Protein AF-A0A1F9Z2G9-F1 (afdb_monomer)

Solvent-accessible surface area (backbone atoms only — not comparable to full-atom values): 9067 Å² total; per-residue (Å²): 132,84,77,72,51,58,45,71,84,58,71,47,99,84,63,73,46,74,55,79,25,50,49,57,91,96,35,46,45,40,35,50,62,54,47,11,62,67,30,68,54,50,43,68,59,42,54,52,51,53,50,52,37,45,78,68,61,76,47,60,61,85,81,38,52,47,77,40,84,41,73,46,99,86,73,49,76,41,81,41,64,23,31,26,53,70,52,52,51,55,46,37,72,67,47,93,31,73,46,11,49,52,50,48,52,51,53,50,49,49,52,49,41,25,73,74,71,75,52,80,82,59,65,71,66,62,72,63,53,84,80,59,59,93,57,47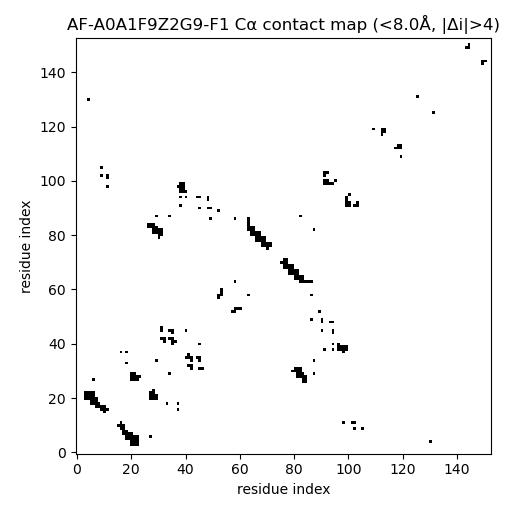,66,56,54,53,50,50,58,53,64,70,39,83,61,67,78,74,110

Foldseek 3Di:
DPDQPFDQPDQPPVRPDGGGFRDDPNWTKAFLVSLCVQQVHDSVLLVVQLVVCVVVVVDPCVVFWDWDFDQDPVRDTDTTIIGTPVSSLSSLCVDDGPSSVVSVVVVVVQVVCCVVVVDDDDVVVVVVPPPAPPCRVVVVVVVCVPPPCSPPD

pLDDT: mean 81.34, std 15.14, range [32.0, 97.75]

Structure (mmCIF, N/CA/C/O backbone):
data_AF-A0A1F9Z2G9-F1
#
_entry.id   AF-A0A1F9Z2G9-F1
#
loop_
_atom_site.group_PDB
_atom_site.id
_atom_site.type_symbol
_atom_site.label_atom_id
_atom_site.label_alt_id
_atom_site.label_comp_id
_atom_site.label_asym_id
_atom_site.label_entity_id
_atom_site.label_seq_id
_atom_site.pdbx_PDB_ins_code
_atom_site.Cartn_x
_atom_site.Cartn_y
_atom_site.Cartn_z
_atom_site.occupancy
_atom_site.B_iso_or_equiv
_atom_site.auth_seq_id
_atom_site.auth_comp_id
_atom_site.auth_asym_id
_atom_site.auth_atom_id
_atom_site.pdbx_PDB_model_num
ATOM 1 N N . MET A 1 1 ? 2.425 -23.780 12.752 1.00 32.00 1 MET A N 1
ATOM 2 C CA . MET A 1 1 ? 2.616 -22.320 12.901 1.00 32.00 1 MET A CA 1
ATOM 3 C C . MET A 1 1 ? 2.942 -21.772 11.517 1.00 32.00 1 MET A C 1
ATOM 5 O O . MET A 1 1 ? 3.953 -22.189 10.971 1.00 32.00 1 MET A O 1
ATOM 9 N N . LYS A 1 2 ? 2.075 -20.964 10.887 1.00 35.75 2 LYS A N 1
ATOM 10 C CA . LYS A 1 2 ? 2.436 -20.285 9.626 1.00 35.75 2 LYS A CA 1
ATOM 11 C C . LYS A 1 2 ? 3.504 -19.241 9.964 1.00 35.75 2 LYS A C 1
ATOM 13 O O . LYS A 1 2 ? 3.256 -18.403 10.826 1.00 35.75 2 LYS A O 1
ATOM 18 N N . GLU A 1 3 ? 4.678 -19.318 9.341 1.00 36.38 3 GLU A N 1
ATOM 19 C CA . GLU A 1 3 ? 5.701 -18.273 9.460 1.00 36.38 3 GLU A CA 1
ATOM 20 C C . GLU A 1 3 ? 5.117 -16.928 9.013 1.00 36.38 3 GLU A C 1
ATOM 22 O O . GLU A 1 3 ? 4.701 -16.766 7.864 1.00 36.38 3 GLU A O 1
ATOM 27 N N . LEU A 1 4 ? 5.096 -15.954 9.921 1.00 42.59 4 LEU A N 1
ATOM 28 C CA . LEU A 1 4 ? 4.749 -14.575 9.603 1.00 42.59 4 LEU A CA 1
ATOM 29 C C . LEU A 1 4 ? 5.916 -13.958 8.824 1.00 42.59 4 LEU A C 1
ATOM 31 O O . LEU A 1 4 ? 6.975 -13.659 9.372 1.00 42.59 4 LEU A O 1
ATOM 35 N N . LYS A 1 5 ? 5.745 -13.797 7.511 1.00 53.06 5 LYS A N 1
ATOM 36 C CA . LYS A 1 5 ? 6.727 -13.132 6.649 1.00 53.06 5 LYS A CA 1
ATOM 37 C C . LYS A 1 5 ? 6.442 -11.618 6.608 1.00 53.06 5 LYS A C 1
ATOM 39 O O . LYS A 1 5 ? 5.807 -11.145 5.680 1.00 53.06 5 LYS A O 1
ATOM 44 N N . ASN A 1 6 ? 6.961 -10.861 7.579 1.00 56.03 6 ASN A N 1
ATOM 45 C CA . ASN A 1 6 ? 6.872 -9.387 7.753 1.00 56.03 6 ASN A CA 1
ATOM 46 C C . ASN A 1 6 ? 7.282 -8.499 6.542 1.00 56.03 6 ASN A C 1
ATOM 48 O O . ASN A 1 6 ? 8.461 -8.160 6.397 1.00 56.03 6 ASN A O 1
ATOM 52 N N . ILE A 1 7 ? 6.402 -8.122 5.616 1.00 58.75 7 ILE A N 1
ATOM 53 C CA . ILE A 1 7 ? 6.792 -7.287 4.451 1.00 58.75 7 ILE A CA 1
ATOM 54 C C . ILE A 1 7 ? 6.783 -5.793 4.790 1.00 58.75 7 ILE A C 1
ATOM 56 O O . ILE A 1 7 ? 5.821 -5.307 5.363 1.00 58.75 7 ILE A O 1
ATOM 60 N N . ILE A 1 8 ? 7.810 -5.051 4.360 1.00 60.16 8 ILE A N 1
ATOM 61 C CA . ILE A 1 8 ? 7.776 -3.581 4.371 1.00 60.16 8 ILE A CA 1
ATOM 62 C C . ILE A 1 8 ? 6.911 -3.129 3.191 1.00 60.16 8 ILE A C 1
ATOM 64 O O . ILE A 1 8 ? 7.296 -3.336 2.044 1.00 60.16 8 ILE A O 1
ATOM 68 N N . ILE A 1 9 ? 5.740 -2.548 3.464 1.00 60.88 9 ILE A N 1
ATOM 69 C CA . ILE A 1 9 ? 4.825 -2.068 2.410 1.00 60.88 9 ILE A CA 1
ATOM 70 C C . ILE A 1 9 ? 5.375 -0.804 1.740 1.00 60.88 9 ILE A C 1
ATOM 72 O O . ILE A 1 9 ? 5.318 -0.664 0.524 1.00 60.88 9 ILE A O 1
ATOM 76 N N . TYR A 1 10 ? 5.914 0.116 2.537 1.00 63.84 10 TYR A N 1
ATOM 77 C CA . TYR A 1 10 ? 6.415 1.404 2.080 1.00 63.84 10 TYR A CA 1
ATOM 78 C C . TYR A 1 10 ? 7.396 1.947 3.120 1.00 63.84 10 TYR A C 1
ATOM 80 O O . TYR A 1 10 ? 7.124 1.859 4.315 1.00 63.84 10 TYR A O 1
ATOM 88 N N . LYS A 1 11 ? 8.527 2.494 2.666 1.00 62.47 11 LYS A N 1
ATOM 89 C CA . LYS A 1 11 ? 9.495 3.194 3.514 1.00 62.47 11 LYS A CA 1
ATOM 90 C C . LYS A 1 11 ? 9.387 4.682 3.211 1.00 62.47 11 LYS A C 1
ATOM 92 O O . LYS A 1 11 ? 9.646 5.096 2.082 1.00 62.47 11 LYS A O 1
ATOM 97 N N . SER A 1 12 ? 9.003 5.472 4.208 1.00 59.75 12 SER A N 1
ATOM 98 C CA . SER A 1 12 ? 9.020 6.927 4.095 1.00 59.75 12 SER A CA 1
ATOM 99 C C . SER A 1 12 ? 10.433 7.458 3.876 1.00 59.75 12 SER A C 1
ATOM 101 O O . SER A 1 12 ? 11.410 6.786 4.203 1.00 59.75 12 SER A O 1
ATOM 103 N N . ALA A 1 13 ? 10.555 8.646 3.276 1.00 54.75 13 ALA A N 1
ATOM 104 C CA . ALA A 1 13 ? 11.855 9.251 2.963 1.00 54.75 13 ALA A CA 1
ATOM 105 C C . ALA A 1 13 ? 12.741 9.456 4.212 1.00 54.75 13 ALA A C 1
ATOM 107 O O . ALA A 1 13 ? 13.962 9.472 4.109 1.00 54.75 13 ALA A O 1
ATOM 108 N N . ASP A 1 14 ? 12.126 9.549 5.392 1.00 56.25 14 ASP A N 1
ATOM 109 C CA . ASP A 1 14 ? 12.773 9.600 6.708 1.00 56.25 14 ASP A CA 1
ATOM 110 C C . ASP A 1 14 ? 13.123 8.211 7.292 1.00 56.25 14 ASP A C 1
ATOM 112 O O . ASP A 1 14 ? 13.694 8.111 8.374 1.00 56.25 14 ASP A O 1
ATOM 116 N N . GLY A 1 15 ? 12.773 7.124 6.601 1.00 55.59 15 GLY A N 1
ATOM 117 C CA . GLY A 1 15 ? 13.001 5.746 7.023 1.00 55.59 15 GLY A CA 1
ATOM 118 C C . GLY A 1 15 ? 12.121 5.247 8.172 1.00 55.59 15 GLY A C 1
ATOM 119 O O . GLY A 1 15 ? 12.343 4.124 8.622 1.00 55.59 15 GLY A O 1
ATOM 120 N N . GLN A 1 16 ? 11.145 6.034 8.640 1.00 50.12 16 GLN A N 1
ATOM 121 C CA . GLN A 1 16 ? 10.494 5.801 9.936 1.00 50.12 16 GLN A CA 1
ATOM 122 C C . GLN A 1 16 ? 9.352 4.783 9.920 1.00 50.12 16 GLN A C 1
ATOM 124 O O . GLN A 1 16 ? 9.053 4.192 10.955 1.00 50.12 16 GLN A O 1
ATOM 129 N N . THR A 1 17 ?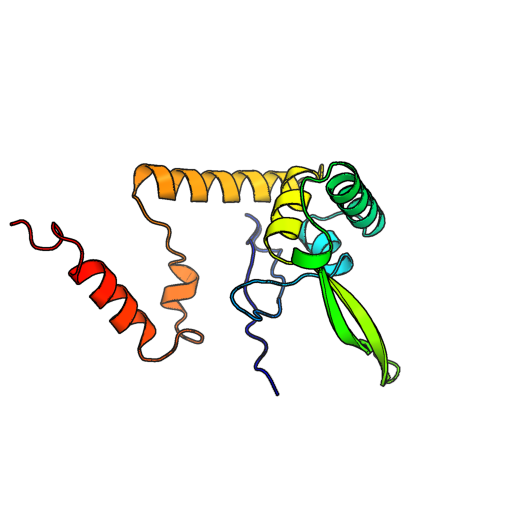 8.708 4.540 8.778 1.00 55.41 17 THR A N 1
ATOM 130 C CA . THR A 1 17 ? 7.552 3.632 8.755 1.00 55.41 17 THR A CA 1
ATOM 131 C C . THR A 1 17 ? 7.968 2.253 8.265 1.00 55.41 17 THR A C 1
ATOM 133 O O . THR A 1 17 ? 8.164 2.033 7.073 1.00 55.41 17 THR A O 1
ATOM 136 N N . LYS A 1 18 ? 8.107 1.310 9.200 1.00 56.62 18 LYS A N 1
ATOM 137 C CA . LYS A 1 18 ? 8.213 -0.122 8.919 1.00 56.62 18 LYS A CA 1
ATOM 138 C C . LYS A 1 18 ? 7.038 -0.808 9.600 1.00 56.62 18 LYS A C 1
ATOM 140 O O . LYS A 1 18 ? 7.012 -0.897 10.821 1.00 56.62 18 LYS A O 1
ATOM 145 N N . ILE A 1 19 ? 6.070 -1.270 8.815 1.00 60.84 19 ILE A N 1
ATOM 146 C CA . ILE A 1 19 ? 4.983 -2.094 9.345 1.00 60.84 19 ILE A CA 1
ATOM 147 C C . ILE A 1 19 ? 5.275 -3.534 8.990 1.00 60.84 19 ILE A C 1
ATOM 149 O O . ILE A 1 19 ? 5.409 -3.875 7.819 1.00 60.84 19 ILE A O 1
ATOM 153 N N . ASP A 1 20 ? 5.374 -4.361 10.020 1.00 59.59 20 ASP A N 1
ATOM 154 C CA . ASP A 1 20 ? 5.484 -5.797 9.868 1.00 59.59 20 ASP A CA 1
ATOM 155 C C . ASP A 1 20 ? 4.087 -6.369 9.631 1.00 59.59 20 ASP A C 1
ATOM 157 O O . ASP A 1 20 ? 3.210 -6.301 10.494 1.00 59.59 20 ASP A O 1
ATOM 161 N N . VAL A 1 21 ? 3.873 -6.906 8.430 1.00 63.09 21 VAL A N 1
ATOM 162 C CA . VAL A 1 21 ? 2.563 -7.426 8.025 1.00 63.09 21 VAL A CA 1
ATOM 163 C C . VAL A 1 21 ? 2.599 -8.928 7.791 1.00 63.09 21 VAL A C 1
ATOM 165 O O . VAL A 1 21 ? 3.566 -9.425 7.199 1.00 63.09 21 VAL A O 1
ATOM 168 N N . PRO A 1 22 ? 1.553 -9.664 8.205 1.00 61.91 22 PRO A N 1
ATOM 169 C CA . PRO A 1 22 ? 1.371 -11.035 7.770 1.00 61.91 22 PRO A CA 1
ATOM 170 C C . PRO A 1 22 ? 1.242 -11.055 6.245 1.00 61.91 22 PRO A C 1
ATOM 172 O O . PRO A 1 22 ? 0.315 -10.481 5.674 1.00 61.91 22 PRO A O 1
ATOM 175 N N . PHE A 1 23 ? 2.185 -11.722 5.584 1.00 64.56 23 PHE A N 1
ATOM 176 C CA . PHE A 1 23 ? 2.027 -12.117 4.193 1.00 64.56 23 PHE A CA 1
ATOM 177 C C . PHE A 1 23 ? 1.340 -13.480 4.164 1.00 64.56 23 PHE A C 1
ATOM 179 O O . PHE A 1 23 ? 1.937 -14.492 4.537 1.00 64.56 23 PHE A O 1
ATOM 186 N N . ASP A 1 24 ? 0.071 -13.496 3.773 1.00 65.81 24 ASP A N 1
ATOM 187 C CA . ASP A 1 24 ? -0.750 -14.702 3.700 1.00 65.81 24 ASP A CA 1
ATOM 188 C C . ASP A 1 24 ? -1.490 -14.714 2.367 1.00 65.81 24 ASP A C 1
ATOM 190 O O . ASP A 1 24 ? -2.143 -13.736 2.007 1.00 65.81 24 ASP A O 1
ATOM 194 N N . SER A 1 25 ? -1.416 -15.845 1.663 1.00 60.44 25 SER A N 1
ATOM 195 C CA . SER A 1 25 ? -2.117 -16.061 0.389 1.00 60.44 25 SER A CA 1
ATOM 196 C C . SER A 1 25 ? -1.787 -14.992 -0.666 1.00 60.44 25 SER A C 1
ATOM 198 O O . SER A 1 25 ? -2.680 -14.404 -1.259 1.00 60.44 25 SER A O 1
ATOM 200 N N . GLU A 1 26 ? -0.490 -14.721 -0.859 1.00 70.06 26 GLU A N 1
ATOM 201 C CA . GLU A 1 26 ? 0.051 -13.820 -1.898 1.00 70.06 26 GLU A CA 1
ATOM 202 C C . GLU A 1 26 ? -0.273 -12.325 -1.744 1.00 70.06 26 GLU A C 1
ATOM 204 O O . GLU A 1 26 ? 0.156 -11.514 -2.562 1.00 70.06 26 GLU A O 1
ATOM 209 N N . THR A 1 27 ? -0.930 -11.926 -0.655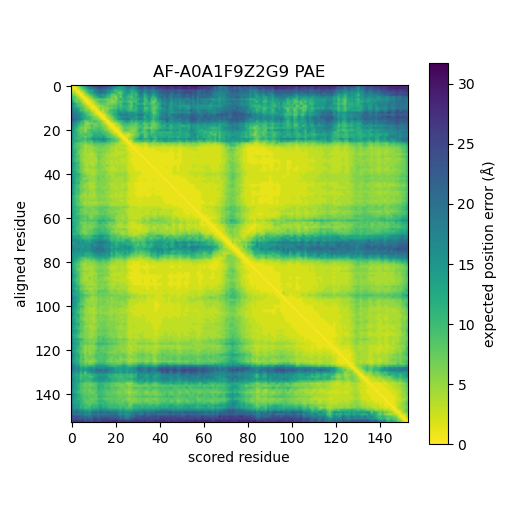 1.00 81.94 27 THR A N 1
ATOM 210 C CA . THR A 1 27 ? -1.196 -10.521 -0.336 1.00 81.94 27 THR A CA 1
ATOM 211 C C . THR A 1 27 ? -0.763 -10.175 1.087 1.00 81.94 27 THR A C 1
ATOM 213 O O . THR A 1 27 ? -0.505 -11.034 1.936 1.00 81.94 27 THR A O 1
ATOM 216 N N . VAL A 1 28 ? -0.651 -8.875 1.341 1.00 85.44 28 VAL A N 1
ATOM 217 C CA . VAL A 1 28 ? -0.519 -8.310 2.683 1.00 85.44 28 VAL A CA 1
ATOM 218 C C . VAL A 1 28 ? -1.900 -8.063 3.278 1.00 85.44 28 VAL A C 1
ATOM 220 O O . VAL A 1 28 ? -2.850 -7.790 2.540 1.00 85.44 28 VAL A O 1
ATOM 223 N N . TRP A 1 29 ? -1.988 -8.148 4.603 1.00 88.25 29 TRP A N 1
ATOM 224 C CA . TRP A 1 29 ? -3.212 -7.899 5.358 1.00 88.25 29 TRP A CA 1
ATOM 225 C C . TRP A 1 29 ? -2.938 -6.921 6.496 1.00 88.25 29 TRP A C 1
ATOM 227 O O . TRP A 1 29 ? -2.005 -7.132 7.273 1.00 88.25 29 TRP A O 1
ATOM 237 N N . LEU A 1 30 ? -3.758 -5.874 6.606 1.00 89.31 30 LEU A N 1
ATOM 238 C CA . LEU A 1 30 ? -3.670 -4.875 7.669 1.00 89.31 30 LEU A CA 1
ATOM 239 C C . LEU A 1 30 ? -4.995 -4.693 8.396 1.00 89.31 30 LEU A C 1
ATOM 241 O O . LEU A 1 30 ? -6.037 -4.523 7.773 1.00 89.31 30 LEU A O 1
ATOM 245 N N . SER A 1 31 ? -4.947 -4.634 9.721 1.00 91.81 31 SER A N 1
ATOM 246 C CA . SER A 1 31 ? -6.056 -4.094 10.513 1.00 91.81 31 SER A CA 1
ATOM 247 C C . SER A 1 31 ? -6.201 -2.582 10.303 1.00 91.81 31 SER A C 1
ATOM 249 O O . SER A 1 31 ? -5.249 -1.895 9.921 1.00 91.81 31 SER A O 1
ATOM 251 N N . GLU A 1 32 ? -7.366 -2.023 10.637 1.00 94.19 32 GLU A N 1
ATOM 252 C CA . GLU A 1 32 ? -7.579 -0.566 10.591 1.00 94.19 32 GLU A CA 1
ATOM 253 C C . GLU A 1 32 ? -6.571 0.205 11.445 1.00 94.19 32 GLU A C 1
ATOM 255 O O . GLU A 1 32 ? -6.150 1.296 11.072 1.00 94.19 32 GLU A O 1
ATOM 260 N N . LYS A 1 33 ? -6.151 -0.373 12.578 1.00 91.44 33 LYS A N 1
ATOM 261 C CA . LYS A 1 33 ? -5.135 0.223 13.450 1.00 91.44 33 LYS A CA 1
ATOM 262 C C . LYS A 1 33 ? -3.786 0.321 12.737 1.00 91.44 33 LYS A C 1
ATOM 264 O O . LYS A 1 33 ? -3.167 1.376 12.751 1.00 91.44 33 LYS A O 1
ATOM 269 N N . GLN A 1 34 ? -3.357 -0.750 12.075 1.00 89.25 34 GLN A N 1
ATOM 270 C CA . GLN A 1 34 ? -2.102 -0.732 11.323 1.00 89.25 34 GLN A CA 1
ATOM 271 C C . GLN A 1 34 ? -2.180 0.195 10.104 1.00 89.25 34 GLN A C 1
ATOM 273 O O . GLN A 1 34 ? -1.194 0.843 9.779 1.00 89.25 34 GLN A O 1
ATOM 278 N N . MET A 1 35 ? -3.337 0.310 9.440 1.00 91.88 35 MET A N 1
ATOM 279 C CA . MET A 1 35 ? -3.527 1.305 8.375 1.00 91.88 35 MET A CA 1
ATOM 280 C C . MET A 1 35 ? -3.479 2.741 8.911 1.00 91.88 35 MET A C 1
ATOM 282 O O . MET A 1 35 ? -2.904 3.616 8.267 1.00 91.88 35 MET A O 1
ATOM 286 N N . ALA A 1 36 ? -4.040 2.985 10.096 1.00 92.38 36 ALA A N 1
ATOM 287 C CA . ALA A 1 36 ? -3.964 4.277 10.769 1.00 92.38 36 ALA A CA 1
ATOM 288 C C . ALA A 1 36 ? -2.506 4.655 11.082 1.00 92.38 36 ALA A C 1
ATOM 290 O O . ALA A 1 36 ? -2.083 5.770 10.788 1.00 92.38 36 ALA A O 1
ATOM 291 N N . GLU A 1 37 ? -1.713 3.699 11.573 1.00 89.00 37 GLU A N 1
ATOM 292 C CA . GLU A 1 37 ? -0.267 3.861 11.756 1.00 89.00 37 GLU A CA 1
ATOM 293 C C . GLU A 1 37 ? 0.449 4.083 10.411 1.00 89.00 37 GLU A C 1
ATOM 295 O O . GLU A 1 37 ? 1.246 5.011 10.288 1.00 89.00 37 GLU A O 1
ATOM 300 N N . LEU A 1 38 ? 0.136 3.302 9.369 1.00 86.50 38 LEU A N 1
ATOM 301 C CA . LEU A 1 38 ? 0.764 3.406 8.041 1.00 86.50 38 LEU A CA 1
ATOM 302 C C . LEU A 1 38 ? 0.607 4.794 7.436 1.00 86.50 38 LEU A C 1
ATOM 304 O O . LEU A 1 38 ? 1.564 5.361 6.912 1.00 86.50 38 LEU A O 1
ATOM 308 N N . PHE A 1 39 ? -0.610 5.322 7.505 1.00 89.81 39 PHE A N 1
ATOM 309 C CA . PHE A 1 39 ? -0.975 6.576 6.869 1.00 89.81 39 PHE A CA 1
ATOM 310 C C . PHE A 1 39 ? -0.970 7.759 7.830 1.00 89.81 39 PHE A C 1
ATOM 312 O O . PHE A 1 39 ? -1.379 8.836 7.411 1.00 89.81 39 PHE A O 1
ATOM 319 N N . ASP A 1 40 ? -0.481 7.592 9.062 1.00 90.06 40 ASP A N 1
ATOM 320 C CA . ASP A 1 40 ? -0.422 8.648 10.081 1.00 90.06 40 ASP A CA 1
ATOM 321 C C . ASP A 1 40 ? -1.761 9.390 10.202 1.00 90.06 40 ASP A C 1
ATOM 323 O O . ASP A 1 40 ? -1.914 10.571 9.887 1.00 90.06 40 ASP A O 1
ATOM 327 N N . THR A 1 41 ? -2.792 8.619 10.537 1.00 93.69 41 THR A N 1
ATOM 328 C CA . THR A 1 41 ? -4.165 9.099 10.676 1.00 93.69 41 THR A CA 1
ATOM 329 C C . THR A 1 41 ? -4.876 8.356 11.804 1.00 93.69 41 THR A C 1
ATOM 331 O O . THR A 1 41 ? -4.289 7.521 12.488 1.00 93.69 41 THR A O 1
ATOM 334 N N . THR A 1 42 ? -6.148 8.664 12.045 1.00 95.88 42 THR A N 1
ATOM 335 C CA . THR A 1 42 ? -6.930 8.007 13.096 1.00 95.88 42 THR A CA 1
ATOM 336 C C . THR A 1 42 ? -7.599 6.742 12.573 1.00 95.88 42 THR A C 1
ATOM 338 O O . THR A 1 42 ? -8.007 6.673 11.412 1.00 95.88 42 THR A O 1
ATOM 341 N N . LYS A 1 43 ? -7.790 5.746 13.449 1.00 96.25 43 LYS A N 1
ATOM 342 C CA . LYS A 1 43 ? -8.567 4.541 13.119 1.00 96.25 43 LYS A CA 1
ATOM 343 C C . LYS A 1 43 ? -9.963 4.913 12.606 1.00 96.25 43 LYS A C 1
ATOM 345 O O . LYS A 1 43 ? -10.402 4.368 11.608 1.00 96.25 43 LYS A O 1
ATOM 350 N N . GLN A 1 44 ? -10.615 5.891 13.234 1.00 97.19 44 GLN A N 1
ATOM 351 C CA . GLN A 1 44 ? -11.939 6.381 12.849 1.00 97.19 44 GLN A CA 1
ATOM 352 C C . GLN A 1 44 ? -11.967 6.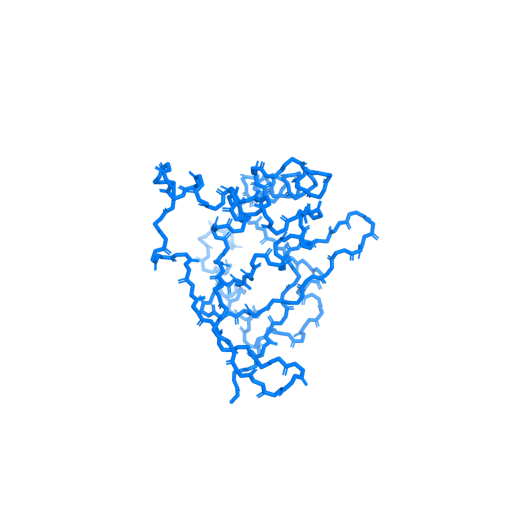906 11.408 1.00 97.19 44 GLN A C 1
ATOM 354 O O . GLN A 1 44 ? -12.922 6.644 10.680 1.00 97.19 44 GLN A O 1
ATOM 359 N N . ASN A 1 45 ? -10.917 7.613 10.975 1.00 96.88 45 ASN A N 1
ATOM 360 C CA . ASN A 1 45 ? -10.801 8.074 9.594 1.00 96.88 45 ASN A CA 1
ATOM 361 C C . ASN A 1 45 ? -10.622 6.899 8.616 1.00 96.88 45 ASN A C 1
ATOM 363 O O . ASN A 1 45 ? -11.189 6.914 7.524 1.00 96.88 45 ASN A O 1
ATOM 367 N N . ILE A 1 46 ? -9.883 5.857 9.009 1.00 97.75 46 ILE A N 1
ATOM 368 C CA . ILE A 1 46 ? -9.777 4.620 8.222 1.00 97.75 46 ILE A CA 1
ATOM 369 C C . ILE A 1 46 ? -11.146 3.943 8.092 1.00 97.75 46 ILE A C 1
ATOM 371 O O . ILE A 1 46 ? -11.571 3.678 6.969 1.00 97.75 46 ILE A O 1
ATOM 375 N N . SER A 1 47 ? -11.865 3.729 9.201 1.00 97.19 47 SER A N 1
ATOM 376 C CA . SER A 1 47 ? -13.193 3.097 9.190 1.00 97.19 47 SER A CA 1
ATOM 377 C C . SER A 1 47 ? -14.183 3.879 8.316 1.00 97.19 47 SER A C 1
ATOM 379 O O . SER A 1 47 ? -14.930 3.286 7.541 1.00 97.19 47 SER A O 1
ATOM 381 N N . LEU A 1 48 ? -14.157 5.218 8.386 1.00 97.56 48 LEU A N 1
ATOM 382 C CA . LEU A 1 48 ? -14.988 6.085 7.544 1.00 97.56 48 LEU A CA 1
ATOM 383 C C . LEU A 1 48 ? -14.694 5.881 6.052 1.00 97.56 48 LEU A C 1
ATOM 385 O O . LEU A 1 48 ? -15.616 5.727 5.255 1.00 97.56 48 LEU A O 1
ATOM 389 N N . ASN A 1 49 ? -13.418 5.868 5.664 1.00 97.50 49 ASN A N 1
ATOM 390 C CA . ASN A 1 49 ? -13.048 5.691 4.262 1.00 97.50 49 ASN A CA 1
ATOM 391 C C . ASN A 1 49 ? -13.359 4.280 3.748 1.00 97.50 49 ASN A C 1
ATOM 393 O O . ASN A 1 49 ? -13.818 4.159 2.617 1.00 97.50 49 ASN A O 1
ATOM 397 N N . LEU A 1 50 ? -13.165 3.238 4.564 1.00 97.12 50 LEU A N 1
ATOM 398 C CA . LEU A 1 50 ? -13.551 1.864 4.223 1.00 97.12 50 LEU A CA 1
ATOM 399 C C . LEU A 1 50 ? -15.053 1.751 3.976 1.00 97.12 50 LEU A C 1
ATOM 401 O O . LEU A 1 50 ? -15.465 1.224 2.946 1.00 97.12 50 LEU A O 1
ATOM 405 N N . LYS A 1 51 ? -15.865 2.325 4.871 1.00 96.69 51 LYS A N 1
ATOM 406 C CA . LYS A 1 51 ? -17.315 2.385 4.685 1.00 96.69 51 LYS A CA 1
ATOM 407 C C . LYS A 1 51 ? -17.673 3.058 3.359 1.00 96.69 51 LYS A C 1
ATOM 40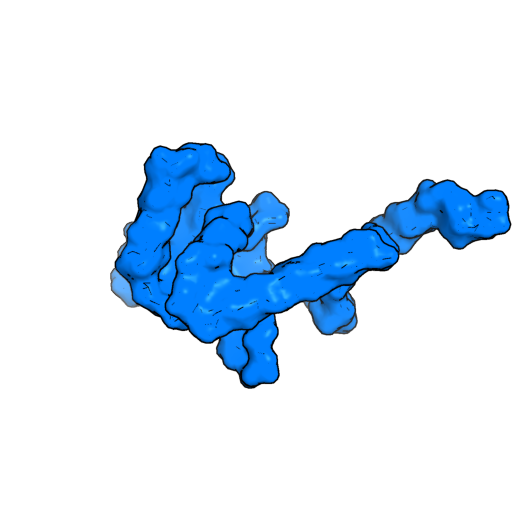9 O O . LYS A 1 51 ? -18.407 2.483 2.567 1.00 96.69 51 LYS A O 1
ATOM 414 N N . ASN A 1 52 ? -17.090 4.223 3.075 1.00 97.12 52 ASN A N 1
ATOM 415 C CA . ASN A 1 52 ? -17.349 4.943 1.826 1.00 97.12 52 ASN A CA 1
ATOM 416 C C . ASN A 1 52 ? -16.924 4.148 0.576 1.00 97.12 52 ASN A C 1
ATOM 418 O O . ASN A 1 52 ? -17.588 4.242 -0.450 1.00 97.12 52 ASN A O 1
ATOM 422 N N . ILE A 1 53 ? -15.830 3.378 0.640 1.00 96.81 53 ILE A N 1
ATOM 423 C CA . ILE A 1 53 ? -15.380 2.495 -0.453 1.00 96.81 53 ILE A CA 1
ATOM 424 C C . ILE A 1 53 ? -16.429 1.410 -0.739 1.00 96.81 53 ILE A C 1
ATOM 426 O O . ILE A 1 53 ? -16.733 1.137 -1.902 1.00 96.81 53 ILE A O 1
ATOM 430 N N . PHE A 1 54 ? -16.980 0.793 0.309 1.00 96.56 54 PHE A N 1
ATOM 431 C CA . PHE A 1 54 ? -17.986 -0.260 0.166 1.00 96.56 54 PHE A CA 1
ATOM 432 C C . PHE A 1 54 ? -19.344 0.297 -0.270 1.00 96.56 54 PHE A C 1
ATOM 434 O O . PHE A 1 54 ? -19.952 -0.255 -1.184 1.00 96.56 54 PHE A O 1
ATOM 441 N N . ASP A 1 55 ? -19.771 1.430 0.291 1.00 96.69 55 ASP A N 1
ATOM 442 C CA . ASP A 1 55 ? -21.010 2.116 -0.097 1.00 96.69 55 ASP A CA 1
ATOM 443 C C . ASP A 1 55 ? -20.973 2.551 -1.577 1.00 96.69 55 ASP A C 1
ATOM 445 O O . ASP A 1 55 ? -21.977 2.469 -2.286 1.00 96.69 55 ASP A O 1
ATOM 449 N N . ALA A 1 56 ? -19.798 2.951 -2.077 1.00 95.88 56 ALA A N 1
ATOM 450 C CA . ALA A 1 56 ? -19.577 3.291 -3.483 1.00 95.88 56 ALA A CA 1
ATOM 451 C C . ALA A 1 56 ? -19.411 2.067 -4.410 1.00 95.88 56 ALA A C 1
ATOM 453 O O . ALA A 1 56 ? -19.271 2.239 -5.620 1.00 95.88 56 ALA A O 1
ATOM 454 N N . ASN A 1 57 ? -19.433 0.839 -3.876 1.00 94.25 57 ASN A N 1
ATOM 455 C CA . ASN A 1 57 ? -19.157 -0.408 -4.602 1.00 94.25 57 ASN A CA 1
ATOM 456 C C . ASN A 1 57 ? -17.802 -0.432 -5.340 1.00 94.25 57 ASN A C 1
ATOM 458 O O . ASN A 1 57 ? -17.645 -1.148 -6.330 1.00 94.25 57 ASN A O 1
ATOM 462 N N . GLU A 1 58 ? -16.805 0.312 -4.859 1.00 94.12 58 GLU A N 1
ATOM 463 C CA . GLU A 1 58 ? -15.451 0.278 -5.430 1.00 94.12 58 GLU A CA 1
ATOM 464 C C . GLU A 1 58 ? -14.751 -1.047 -5.136 1.00 94.12 58 GLU A C 1
ATOM 466 O O . GLU A 1 58 ? -14.031 -1.577 -5.980 1.00 94.12 58 GLU A O 1
ATOM 471 N N . LEU A 1 59 ? -15.004 -1.601 -3.948 1.00 94.81 59 LEU A N 1
ATOM 472 C CA . LEU A 1 59 ? -14.554 -2.924 -3.540 1.00 94.81 59 LEU A CA 1
ATOM 473 C C . LEU A 1 59 ? -15.729 -3.719 -2.979 1.00 94.81 59 LEU A C 1
ATOM 475 O O . LEU A 1 59 ? -16.629 -3.176 -2.340 1.00 94.81 59 LEU A O 1
ATOM 479 N N . LYS A 1 60 ? -15.691 -5.038 -3.172 1.00 92.56 60 LYS A N 1
ATOM 480 C CA . LYS A 1 60 ? -16.621 -5.960 -2.517 1.00 92.56 60 LYS A CA 1
ATOM 481 C C . LYS A 1 60 ? -16.025 -6.371 -1.177 1.00 92.56 60 LYS A C 1
ATOM 483 O O . LYS A 1 60 ? -14.991 -7.027 -1.142 1.00 92.56 60 LYS A O 1
ATOM 488 N N . GLU A 1 61 ? -16.687 -6.036 -0.077 1.00 89.62 61 GLU A N 1
ATOM 489 C CA . GLU A 1 61 ? -16.186 -6.295 1.282 1.00 89.62 61 GLU A CA 1
ATOM 490 C C . GLU A 1 61 ? -15.726 -7.753 1.482 1.00 89.62 61 GLU A C 1
ATOM 492 O O . GLU A 1 61 ? -14.599 -8.012 1.899 1.00 89.62 61 GLU A O 1
ATOM 497 N N . LYS A 1 62 ? -16.540 -8.722 1.042 1.00 88.56 62 LYS A N 1
ATOM 498 C CA . LYS A 1 62 ? -16.235 -10.160 1.153 1.00 88.56 62 LYS A CA 1
ATOM 499 C C . LYS A 1 62 ? -14.960 -10.612 0.427 1.00 88.56 62 LYS A C 1
ATOM 501 O O . LYS A 1 62 ? -14.474 -11.697 0.724 1.00 88.56 62 LYS A O 1
ATOM 506 N N . SER A 1 63 ? -14.446 -9.848 -0.542 1.00 88.31 63 SER A N 1
ATOM 507 C CA . SER A 1 63 ? -13.210 -10.199 -1.257 1.00 88.31 63 SER A CA 1
ATOM 508 C C . SER A 1 63 ? -11.959 -9.562 -0.659 1.00 88.31 63 SER A C 1
ATOM 510 O O . SER A 1 63 ? -10.859 -10.006 -0.972 1.00 88.31 63 SER A O 1
ATOM 512 N N . VAL A 1 64 ? -12.112 -8.531 0.178 1.00 87.50 64 VAL A N 1
ATOM 513 C CA . VAL A 1 64 ? -10.983 -7.746 0.702 1.00 87.50 64 VAL A CA 1
ATOM 514 C C . VAL A 1 64 ? -10.854 -7.790 2.221 1.00 87.50 64 VAL A C 1
ATOM 516 O O . VAL A 1 64 ? -9.861 -7.287 2.739 1.00 87.50 64 VAL A O 1
ATOM 519 N N . VAL A 1 65 ? -11.806 -8.406 2.930 1.00 90.88 65 VAL A N 1
ATOM 520 C CA . VAL A 1 65 ? -11.818 -8.535 4.395 1.00 90.88 65 VAL A CA 1
ATOM 521 C C . VAL A 1 65 ? -11.606 -9.986 4.819 1.00 90.88 65 VAL A C 1
ATOM 523 O O . VAL A 1 65 ? -12.187 -10.910 4.251 1.00 90.88 65 VAL A O 1
ATOM 526 N N . LYS A 1 66 ? -10.786 -10.185 5.852 1.00 88.12 66 LYS A N 1
ATOM 527 C CA . LYS A 1 66 ? -10.581 -11.475 6.515 1.00 88.12 66 LYS A CA 1
ATOM 528 C C . LYS A 1 66 ? -10.430 -11.283 8.016 1.00 88.12 66 LYS A C 1
ATOM 530 O O . LYS A 1 66 ? -9.769 -10.349 8.464 1.00 88.12 66 LYS A O 1
ATOM 535 N N . GLU A 1 67 ? -11.001 -12.193 8.790 1.00 86.06 67 GLU A N 1
ATOM 536 C CA . GLU A 1 67 ? -10.863 -12.198 10.244 1.00 86.06 67 GLU A CA 1
ATOM 537 C C . GLU A 1 67 ? -9.634 -13.002 10.670 1.00 86.06 67 GLU A C 1
ATOM 539 O O . GLU A 1 67 ? -9.396 -14.126 10.217 1.00 86.06 67 GLU A O 1
ATOM 544 N N . TYR A 1 68 ? -8.837 -12.401 11.548 1.00 80.81 68 TYR A N 1
ATOM 545 C CA . TYR A 1 68 ? -7.695 -13.033 12.191 1.00 80.81 68 TYR A CA 1
ATOM 546 C C . TYR A 1 68 ? -7.933 -13.113 13.697 1.00 80.81 68 TYR A C 1
ATOM 548 O O . TYR A 1 68 ? -8.402 -12.159 14.316 1.00 80.81 68 TYR A O 1
ATOM 556 N N . LEU A 1 69 ? -7.572 -14.250 14.294 1.00 76.88 69 LEU A N 1
ATOM 557 C CA . LEU A 1 69 ? -7.555 -14.401 15.745 1.00 76.88 69 LEU A CA 1
ATOM 558 C C . LEU A 1 69 ? -6.323 -13.699 16.311 1.00 76.88 69 LEU A C 1
ATOM 560 O O . LEU A 1 69 ? -5.191 -14.122 16.067 1.00 76.88 69 LEU A O 1
ATOM 564 N N . THR A 1 70 ? -6.556 -12.664 17.108 1.00 67.94 70 THR A N 1
ATOM 565 C CA . THR A 1 70 ? -5.512 -11.895 17.781 1.00 67.94 70 THR A CA 1
ATOM 566 C C . THR A 1 70 ? -5.565 -12.183 19.275 1.00 67.94 70 THR A C 1
ATOM 568 O O . THR A 1 70 ? -6.610 -12.031 19.906 1.00 67.94 70 THR A O 1
ATOM 571 N N . THR A 1 71 ? -4.443 -12.600 19.861 1.00 67.19 71 THR A N 1
ATOM 572 C CA . THR A 1 71 ? -4.323 -12.750 21.316 1.00 67.19 71 THR A CA 1
ATOM 573 C C . THR A 1 71 ? -3.895 -11.415 21.908 1.00 67.19 71 THR A C 1
ATOM 575 O O . THR A 1 71 ? -2.839 -10.888 21.562 1.00 67.19 71 THR A O 1
ATOM 578 N N . SER A 1 72 ? -4.721 -10.860 22.783 1.00 68.00 72 SER A N 1
ATOM 579 C CA . SER A 1 72 ? -4.416 -9.642 23.528 1.00 68.00 72 SER A CA 1
ATOM 580 C C . SER A 1 72 ? -3.493 -9.941 24.719 1.00 68.00 72 SER A C 1
ATOM 582 O O . SER A 1 72 ? -3.302 -11.093 25.112 1.00 68.00 72 SER A O 1
ATOM 584 N N . SER A 1 73 ? -2.903 -8.897 25.305 1.00 67.94 73 SER A N 1
ATOM 585 C CA . SER A 1 73 ? -1.999 -8.984 26.462 1.00 67.94 73 SER A CA 1
ATOM 586 C C . SER A 1 73 ? -2.650 -9.578 27.718 1.00 67.94 73 SER A C 1
ATOM 588 O O . SER A 1 73 ? -1.948 -10.020 28.619 1.00 67.94 73 SER A O 1
ATOM 590 N N . ASP A 1 74 ? -3.982 -9.609 27.773 1.00 76.44 74 ASP A N 1
ATOM 591 C CA . ASP A 1 74 ? -4.798 -10.254 28.811 1.00 76.44 74 ASP A CA 1
ATOM 592 C C . ASP A 1 74 ? -5.059 -11.752 28.540 1.00 76.44 74 ASP A C 1
ATOM 594 O O . ASP A 1 74 ? -5.824 -12.392 29.260 1.00 76.44 74 ASP A O 1
ATOM 598 N N . GLY A 1 75 ? -4.454 -12.322 27.492 1.00 72.19 75 GLY A N 1
ATOM 599 C CA . GLY A 1 75 ? -4.605 -13.726 27.102 1.00 72.19 75 GLY A CA 1
ATOM 600 C C . GLY A 1 75 ? -5.916 -14.046 26.379 1.00 72.19 75 GLY A C 1
ATOM 601 O O . GLY A 1 75 ? -6.114 -15.186 25.952 1.00 72.19 75 GLY A O 1
ATOM 602 N N . LYS A 1 76 ? -6.807 -13.063 26.197 1.00 76.12 76 LYS A N 1
ATOM 603 C CA . LYS A 1 76 ? -8.068 -13.253 25.474 1.00 76.12 76 LYS A CA 1
ATOM 604 C C . LYS A 1 76 ? -7.840 -13.197 23.969 1.00 76.12 76 LYS A C 1
ATOM 606 O O . LYS A 1 76 ? -7.058 -12.389 23.466 1.00 76.12 76 LYS A O 1
ATOM 611 N N . LYS A 1 77 ? -8.540 -14.072 23.247 1.00 74.19 77 LYS A N 1
ATOM 612 C CA . LYS A 1 77 ? -8.562 -14.079 21.784 1.00 74.19 77 LYS A CA 1
ATOM 613 C C . LYS A 1 77 ? -9.720 -13.222 21.301 1.00 74.19 77 LYS A C 1
ATOM 615 O O . LYS A 1 77 ? -10.853 -13.442 21.719 1.00 74.19 77 LYS A O 1
ATOM 620 N N . TYR A 1 78 ? -9.422 -12.287 20.413 1.00 77.81 78 TYR A N 1
ATOM 621 C CA . TYR A 1 78 ? -10.406 -11.454 19.739 1.00 77.81 78 TYR A CA 1
ATOM 622 C C . TYR A 1 78 ? -10.283 -11.658 18.235 1.00 77.81 78 TYR A C 1
ATOM 624 O O . TYR A 1 78 ? -9.175 -11.767 17.705 1.00 77.81 78 TYR A O 1
ATOM 632 N N . GLU A 1 79 ? -11.413 -11.681 17.542 1.00 82.56 79 GLU A N 1
ATOM 633 C CA . GLU A 1 79 ? -11.432 -11.619 16.086 1.00 82.56 79 GLU A CA 1
ATOM 634 C C . GLU A 1 79 ? -11.183 -10.173 15.655 1.00 82.56 79 GLU A C 1
ATOM 636 O O . GLU A 1 79 ? -11.814 -9.230 16.130 1.00 82.56 79 GLU A O 1
ATOM 641 N N . THR A 1 80 ? -10.177 -9.980 14.808 1.00 87.25 80 THR A N 1
ATOM 642 C CA . THR A 1 80 ? -9.822 -8.683 14.237 1.00 87.25 80 THR A CA 1
ATOM 643 C C . THR A 1 80 ? -9.984 -8.759 12.733 1.00 87.25 80 THR A C 1
ATOM 645 O O . THR A 1 80 ? -9.381 -9.610 12.080 1.00 87.25 80 THR A O 1
ATOM 648 N N . GLN A 1 81 ? -10.774 -7.844 12.182 1.00 91.31 81 GLN A N 1
ATOM 649 C CA . GLN A 1 81 ? -10.883 -7.677 10.742 1.00 91.31 81 GLN A CA 1
ATOM 650 C C . GLN A 1 81 ? -9.595 -7.064 10.187 1.00 91.31 81 GLN A C 1
ATOM 652 O O . GLN A 1 81 ? -9.111 -6.029 10.661 1.00 91.31 81 GLN A O 1
ATOM 657 N N . CYS A 1 82 ? -9.056 -7.716 9.165 1.00 91.44 82 CYS A N 1
ATOM 658 C CA . CYS A 1 82 ? -7.922 -7.257 8.387 1.00 91.44 82 CYS A CA 1
ATOM 659 C C . CYS A 1 82 ? -8.322 -7.119 6.922 1.00 91.44 82 CYS A C 1
ATOM 661 O O . CYS A 1 82 ? -9.158 -7.861 6.408 1.00 91.44 82 CYS A O 1
ATOM 663 N N . TYR A 1 83 ? -7.660 -6.188 6.254 1.00 93.19 83 TYR A N 1
ATOM 664 C CA . TYR A 1 83 ? -7.959 -5.741 4.908 1.00 93.19 83 TYR A CA 1
ATOM 665 C C . TYR A 1 83 ? -6.769 -6.023 3.993 1.00 93.19 83 TYR A C 1
ATOM 667 O O . TYR A 1 83 ? -5.620 -5.822 4.399 1.00 93.19 83 TYR A O 1
ATOM 675 N N . ASN A 1 84 ? -7.036 -6.525 2.789 1.00 92.38 84 ASN A N 1
ATOM 676 C CA . ASN A 1 84 ? -6.003 -6.915 1.830 1.00 92.38 84 ASN A CA 1
ATOM 677 C C . ASN A 1 84 ? -5.321 -5.699 1.160 1.00 92.38 84 ASN A C 1
ATOM 679 O O . ASN A 1 84 ? -5.641 -4.541 1.440 1.00 92.38 84 ASN A O 1
ATOM 683 N N . LEU A 1 85 ? -4.394 -5.959 0.231 1.00 90.62 85 LEU A N 1
ATOM 684 C CA . LEU A 1 85 ? -3.658 -4.915 -0.484 1.00 90.62 85 LEU A CA 1
ATOM 685 C C . LEU A 1 85 ? -4.564 -3.945 -1.264 1.00 90.62 85 LEU A C 1
ATOM 687 O O . LEU A 1 85 ? -4.278 -2.751 -1.272 1.00 90.62 85 LEU A O 1
ATOM 691 N N . ASP A 1 86 ? -5.659 -4.412 -1.864 1.00 93.25 86 ASP A N 1
ATOM 692 C CA . ASP A 1 86 ? -6.558 -3.561 -2.659 1.00 93.25 86 ASP A CA 1
ATOM 693 C C . ASP A 1 86 ? -7.240 -2.499 -1.790 1.00 93.25 86 ASP A C 1
ATOM 695 O O . ASP A 1 86 ? -7.305 -1.316 -2.147 1.00 93.25 86 ASP A O 1
ATOM 699 N N . ALA A 1 87 ? -7.695 -2.905 -0.603 1.00 95.31 87 ALA A N 1
ATOM 700 C CA . ALA A 1 87 ? -8.256 -1.992 0.384 1.00 95.31 87 ALA A CA 1
ATOM 701 C C . ALA A 1 87 ? -7.194 -1.017 0.916 1.00 95.31 87 ALA A C 1
ATOM 703 O O . ALA A 1 87 ? -7.451 0.183 1.001 1.00 95.31 87 ALA A O 1
ATOM 704 N N . ILE A 1 88 ? -5.977 -1.497 1.199 1.00 92.94 88 ILE A N 1
ATOM 705 C CA . ILE A 1 88 ? -4.861 -0.654 1.662 1.00 92.94 88 ILE A CA 1
ATOM 706 C C . ILE A 1 88 ? -4.504 0.412 0.616 1.00 92.94 88 ILE A C 1
ATOM 708 O O . ILE A 1 88 ? -4.328 1.580 0.968 1.00 92.94 88 ILE A O 1
ATOM 712 N N . ILE A 1 89 ? -4.430 0.037 -0.666 1.00 92.69 89 ILE A N 1
ATOM 713 C CA . ILE A 1 89 ? -4.186 0.972 -1.771 1.00 92.69 89 ILE A CA 1
ATOM 714 C C . ILE A 1 89 ? -5.315 2.002 -1.832 1.00 92.69 89 ILE A C 1
ATOM 716 O O . ILE A 1 89 ? -5.042 3.201 -1.818 1.00 92.69 89 ILE A O 1
ATOM 720 N N . SER A 1 90 ? -6.572 1.555 -1.829 1.00 95.56 90 SER A N 1
ATOM 721 C CA . SER A 1 90 ? -7.744 2.441 -1.902 1.00 95.56 90 SER A CA 1
ATOM 722 C C . SER A 1 90 ? -7.753 3.476 -0.773 1.00 95.56 90 SER A C 1
ATOM 724 O O . SER A 1 90 ? -7.974 4.666 -1.005 1.00 95.56 90 SER A O 1
ATOM 726 N N . ILE A 1 91 ? -7.420 3.049 0.446 1.00 95.75 91 ILE A N 1
ATOM 727 C CA . ILE A 1 91 ? -7.261 3.934 1.603 1.00 95.75 91 ILE A CA 1
ATOM 728 C C . ILE A 1 91 ? -6.097 4.907 1.412 1.00 95.75 91 ILE A C 1
ATOM 730 O O . ILE A 1 91 ? -6.273 6.107 1.626 1.00 95.75 91 ILE A O 1
ATOM 734 N N . GLY A 1 92 ? -4.932 4.441 0.959 1.00 93.06 92 GLY A N 1
ATOM 735 C CA . GLY A 1 92 ? -3.768 5.299 0.719 1.00 93.06 92 GLY A CA 1
ATOM 736 C C . GLY A 1 92 ? -4.032 6.430 -0.285 1.00 93.06 92 GLY A C 1
ATOM 737 O O . GLY A 1 92 ? -3.445 7.512 -0.181 1.00 93.06 92 GLY A O 1
ATOM 738 N N . TYR A 1 93 ? -4.960 6.226 -1.223 1.00 93.88 93 TYR A N 1
ATOM 739 C CA . TYR A 1 93 ? -5.396 7.269 -2.153 1.00 93.88 93 TYR A CA 1
ATOM 740 C C . TYR A 1 93 ? -6.438 8.237 -1.575 1.00 93.88 93 TYR A C 1
ATOM 742 O O . TYR A 1 93 ? -6.487 9.384 -2.014 1.00 93.88 93 TYR A O 1
ATOM 750 N N . ARG A 1 94 ? -7.224 7.820 -0.578 1.00 94.31 94 ARG A N 1
ATOM 751 C CA . ARG A 1 94 ? -8.289 8.635 0.036 1.00 94.31 94 ARG A CA 1
ATOM 752 C C . ARG A 1 94 ? -7.846 9.416 1.264 1.00 94.31 94 ARG A C 1
ATOM 754 O O . ARG A 1 94 ? -8.376 10.490 1.535 1.00 94.31 94 ARG A O 1
ATOM 761 N N . VAL A 1 95 ? -6.882 8.896 2.020 1.00 93.56 95 VAL A N 1
ATOM 762 C CA . VAL A 1 95 ? -6.412 9.560 3.236 1.00 93.56 95 VAL A CA 1
ATOM 763 C C . VAL A 1 95 ? -5.649 10.834 2.874 1.00 93.56 95 VAL A C 1
ATOM 765 O O . VAL A 1 95 ? -4.655 10.827 2.132 1.00 93.56 95 VAL A O 1
ATOM 768 N N . ASN A 1 96 ? -6.109 11.943 3.449 1.00 93.25 96 ASN A N 1
ATOM 769 C CA . ASN A 1 96 ? -5.443 13.230 3.367 1.00 93.25 96 ASN A CA 1
ATOM 770 C C . ASN A 1 96 ? -4.423 13.378 4.505 1.00 93.25 96 ASN A C 1
ATOM 772 O O . ASN A 1 96 ? -4.700 13.990 5.534 1.00 93.25 96 ASN A O 1
ATOM 776 N N . SER A 1 97 ? -3.253 12.773 4.331 1.00 90.19 97 SER A N 1
ATOM 777 C CA . SER A 1 97 ? -2.121 12.917 5.246 1.00 90.19 97 SER A CA 1
ATOM 778 C C . SER A 1 97 ? -0.812 13.065 4.478 1.00 90.19 97 SER A C 1
ATOM 780 O O . SER A 1 97 ? -0.723 12.765 3.279 1.00 90.19 97 SER A O 1
ATOM 782 N N . VAL A 1 98 ? 0.238 13.504 5.178 1.00 89.25 98 VAL A N 1
ATOM 783 C CA . VAL A 1 98 ? 1.594 13.550 4.617 1.00 89.25 98 VAL A CA 1
ATOM 784 C C . VAL A 1 98 ? 2.024 12.144 4.192 1.00 89.25 98 VAL A C 1
ATOM 786 O O . VAL A 1 98 ? 2.463 11.967 3.057 1.00 89.25 98 VAL A O 1
ATOM 789 N N . ARG A 1 99 ? 1.808 11.120 5.033 1.00 86.31 99 ARG A N 1
ATOM 790 C CA . ARG A 1 99 ? 2.130 9.725 4.682 1.00 86.31 99 ARG A CA 1
ATOM 791 C C . ARG A 1 99 ? 1.309 9.204 3.504 1.00 86.31 99 ARG A C 1
ATOM 793 O O . ARG A 1 99 ? 1.879 8.569 2.623 1.00 86.31 99 ARG A O 1
ATOM 800 N N . GLY A 1 100 ? 0.017 9.525 3.424 1.00 89.31 100 GLY A N 1
ATOM 801 C CA . GLY A 1 100 ? -0.815 9.201 2.260 1.00 89.31 100 GLY A CA 1
ATOM 802 C C . GLY A 1 100 ? -0.278 9.845 0.978 1.00 89.31 100 GLY A C 1
ATOM 803 O O . GLY A 1 100 ? -0.191 9.201 -0.065 1.00 89.31 100 GLY A O 1
ATOM 804 N N . THR A 1 101 ? 0.178 11.097 1.061 1.00 90.12 101 THR A N 1
ATOM 805 C CA . THR A 1 101 ? 0.797 11.804 -0.072 1.00 90.12 101 THR A CA 1
ATOM 806 C C . THR A 1 101 ? 2.075 11.119 -0.532 1.00 90.12 101 THR A C 1
ATOM 808 O O . THR A 1 101 ? 2.241 10.858 -1.724 1.00 90.12 101 THR A O 1
ATOM 811 N N . GLN A 1 102 ? 2.966 10.777 0.396 1.00 87.12 102 GLN A N 1
ATOM 812 C CA . GLN A 1 102 ? 4.204 10.104 0.032 1.00 87.12 102 GLN A CA 1
ATOM 813 C C . GLN A 1 102 ? 3.962 8.679 -0.499 1.00 87.12 102 GLN A C 1
ATOM 815 O O . GLN A 1 102 ? 4.612 8.274 -1.462 1.00 87.12 102 GLN A O 1
ATOM 820 N N . PHE A 1 103 ? 2.986 7.951 0.056 1.00 88.31 103 PHE A N 1
ATOM 821 C CA . PHE A 1 103 ? 2.551 6.656 -0.471 1.00 88.31 103 PHE A CA 1
ATOM 822 C C . PHE A 1 103 ? 2.104 6.773 -1.934 1.00 88.31 103 PHE A C 1
ATOM 824 O O . PHE A 1 103 ? 2.555 5.998 -2.775 1.00 88.31 103 PHE A O 1
ATOM 831 N N . ARG A 1 104 ? 1.287 7.781 -2.272 1.00 90.56 104 ARG A N 1
ATOM 832 C CA . ARG A 1 104 ? 0.857 8.029 -3.659 1.00 90.56 104 ARG A CA 1
ATOM 833 C C . ARG A 1 104 ? 2.026 8.367 -4.583 1.00 90.56 104 ARG A C 1
ATOM 835 O O . ARG A 1 104 ? 2.058 7.880 -5.713 1.00 90.56 104 ARG A O 1
ATOM 842 N N . ILE A 1 105 ? 2.991 9.169 -4.121 1.00 89.44 105 ILE A N 1
ATOM 843 C CA . ILE A 1 105 ? 4.215 9.477 -4.882 1.00 89.44 105 ILE A CA 1
ATOM 844 C C . ILE A 1 105 ? 4.988 8.186 -5.173 1.00 89.44 105 ILE A C 1
ATOM 846 O O . ILE A 1 105 ? 5.324 7.925 -6.327 1.00 89.44 105 ILE A O 1
ATOM 850 N N . TRP A 1 106 ? 5.214 7.358 -4.153 1.00 87.81 106 TRP A N 1
ATOM 851 C CA . TRP A 1 106 ? 5.901 6.075 -4.287 1.00 87.81 106 TRP A CA 1
ATOM 852 C C . TRP A 1 106 ? 5.169 5.116 -5.237 1.00 87.81 106 TRP A C 1
ATOM 854 O O . TRP A 1 106 ? 5.777 4.602 -6.177 1.00 87.81 106 TRP A O 1
ATOM 864 N N . ALA A 1 107 ? 3.859 4.928 -5.060 1.00 88.62 107 ALA A N 1
ATOM 865 C CA . ALA A 1 107 ? 3.050 4.055 -5.910 1.00 88.62 107 ALA A CA 1
ATOM 866 C C . ALA A 1 107 ? 3.088 4.517 -7.376 1.00 88.62 107 ALA A C 1
ATOM 868 O O . ALA A 1 107 ? 3.293 3.717 -8.288 1.00 88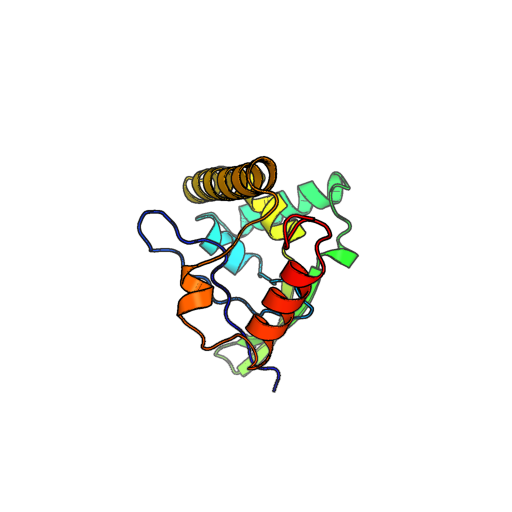.62 107 ALA A O 1
ATOM 869 N N . THR A 1 108 ? 2.991 5.831 -7.601 1.00 91.81 108 THR A N 1
ATOM 870 C CA . THR A 1 108 ? 3.083 6.432 -8.938 1.00 91.81 108 THR A CA 1
ATOM 871 C C . THR A 1 108 ? 4.463 6.228 -9.560 1.00 91.81 108 THR A C 1
ATOM 873 O O . THR A 1 108 ? 4.559 5.940 -10.752 1.00 91.81 108 THR A O 1
ATOM 876 N N . GLN A 1 109 ? 5.543 6.349 -8.782 1.00 90.62 109 GLN A N 1
ATOM 877 C CA . GLN A 1 109 ? 6.900 6.074 -9.262 1.00 90.62 109 GLN A CA 1
ATOM 878 C C . GLN A 1 109 ? 7.059 4.612 -9.685 1.00 90.62 109 GLN A C 1
ATOM 880 O O . GLN A 1 109 ? 7.621 4.356 -10.748 1.00 90.62 109 GLN A O 1
ATOM 885 N N . LYS A 1 110 ? 6.525 3.664 -8.906 1.00 89.56 110 LYS A N 1
ATOM 886 C CA . LYS A 1 110 ? 6.564 2.237 -9.251 1.00 89.56 110 LYS A CA 1
ATOM 887 C C . LYS A 1 110 ? 5.732 1.911 -10.482 1.00 89.56 110 LYS A C 1
ATOM 889 O O . LYS A 1 110 ? 6.220 1.218 -11.370 1.00 89.56 110 LYS A O 1
ATOM 894 N N . LEU A 1 111 ? 4.535 2.478 -10.604 1.00 92.50 111 LEU A N 1
ATOM 895 C CA . LEU A 1 111 ? 3.732 2.319 -11.813 1.00 92.50 111 LEU A CA 1
ATOM 896 C C . LEU A 1 111 ? 4.436 2.917 -13.040 1.00 92.50 111 LEU A C 1
ATOM 898 O O . LEU A 1 111 ? 4.471 2.290 -14.093 1.00 92.50 111 LEU A O 1
ATOM 902 N N . ARG A 1 112 ? 5.046 4.101 -12.910 1.00 95.00 112 ARG A N 1
ATOM 903 C CA . ARG A 1 112 ? 5.829 4.724 -13.989 1.00 95.00 112 ARG A CA 1
ATOM 904 C C . ARG A 1 112 ? 7.019 3.862 -14.393 1.00 95.00 112 ARG A C 1
ATOM 906 O O . ARG A 1 112 ? 7.246 3.671 -15.581 1.00 95.00 112 ARG A O 1
ATOM 913 N N . GLU A 1 113 ? 7.766 3.349 -13.422 1.00 94.25 113 GLU A N 1
ATOM 914 C CA . GLU A 1 113 ? 8.884 2.440 -13.668 1.00 94.25 113 GLU A CA 1
ATOM 915 C C . GLU A 1 113 ? 8.424 1.200 -14.444 1.00 94.25 113 GLU A C 1
ATOM 917 O O . GLU A 1 113 ? 9.025 0.876 -15.466 1.00 94.25 113 GLU A O 1
ATOM 922 N N . TYR A 1 114 ? 7.313 0.584 -14.027 1.00 95.56 114 TYR A N 1
ATOM 923 C CA . TYR A 1 114 ? 6.705 -0.535 -14.743 1.00 95.56 114 TYR A CA 1
ATOM 924 C C . TYR A 1 114 ? 6.315 -0.166 -16.178 1.00 95.56 114 TYR A C 1
ATOM 926 O O . TYR A 1 114 ? 6.662 -0.887 -17.107 1.00 95.56 114 TYR A O 1
ATOM 934 N N . MET A 1 115 ? 5.638 0.969 -16.376 1.00 95.19 115 MET A N 1
ATOM 935 C CA . MET A 1 115 ? 5.202 1.415 -17.703 1.00 95.19 115 MET A CA 1
ATOM 936 C C . MET A 1 115 ? 6.375 1.699 -18.652 1.00 95.19 115 MET A C 1
ATOM 938 O O . MET A 1 115 ? 6.258 1.450 -19.846 1.00 95.19 115 MET A O 1
ATOM 942 N N . VAL A 1 116 ? 7.499 2.212 -18.139 1.00 95.50 116 VAL A N 1
ATOM 943 C CA . VAL A 1 116 ? 8.675 2.560 -18.956 1.00 95.50 116 VAL A CA 1
ATOM 944 C C . VAL A 1 116 ? 9.584 1.353 -19.205 1.00 95.50 116 VAL A C 1
ATOM 946 O O . VAL A 1 116 ? 10.067 1.175 -20.318 1.00 95.50 116 VAL A O 1
ATOM 949 N N . LYS A 1 117 ? 9.852 0.536 -18.178 1.00 93.50 117 LYS A N 1
ATOM 950 C CA . LYS A 1 117 ? 10.825 -0.572 -18.245 1.00 93.50 117 LYS A CA 1
ATOM 951 C C . LYS A 1 117 ? 10.189 -1.936 -18.522 1.00 93.50 117 LYS A C 1
ATOM 953 O O . LYS A 1 117 ? 10.901 -2.879 -18.851 1.00 93.50 117 LYS A O 1
ATOM 958 N N . GLY A 1 118 ? 8.880 -2.074 -18.325 1.00 91.44 118 GLY A N 1
ATOM 959 C CA . GLY A 1 118 ? 8.156 -3.349 -18.378 1.00 91.44 118 GLY A CA 1
ATOM 960 C C . GLY A 1 118 ? 8.258 -4.200 -17.105 1.00 91.44 118 GLY A C 1
ATOM 961 O O . GLY A 1 118 ? 7.697 -5.295 -17.061 1.00 91.44 118 GLY A O 1
ATOM 962 N N . PHE A 1 119 ? 8.959 -3.736 -16.062 1.00 91.69 119 PHE A N 1
ATOM 963 C CA . PHE A 1 119 ? 9.111 -4.452 -14.791 1.00 91.69 119 PHE A CA 1
ATOM 964 C C . PHE A 1 119 ? 9.422 -3.505 -13.618 1.00 91.69 119 PHE A C 1
ATOM 966 O O . PHE A 1 119 ? 9.872 -2.379 -13.816 1.00 91.69 119 PHE A O 1
ATOM 973 N N . VAL A 1 120 ? 9.208 -3.989 -12.390 1.00 90.38 120 VAL A N 1
ATOM 974 C CA . VAL A 1 120 ? 9.621 -3.343 -11.132 1.00 90.38 120 VAL A CA 1
ATOM 975 C C . VAL A 1 120 ? 10.290 -4.394 -10.254 1.00 90.38 120 VAL A C 1
ATOM 977 O O . VAL A 1 120 ? 9.743 -5.481 -10.080 1.00 90.38 120 VAL A O 1
ATOM 980 N N . LEU A 1 121 ? 11.448 -4.059 -9.684 1.00 86.88 121 LEU A N 1
ATOM 981 C CA . LEU A 1 121 ? 12.138 -4.876 -8.686 1.00 86.88 121 LEU A CA 1
ATOM 982 C C . LEU A 1 121 ? 12.298 -4.099 -7.375 1.00 86.88 121 LEU A C 1
ATOM 984 O O . LEU A 1 121 ? 12.307 -2.865 -7.344 1.00 86.88 121 LEU A O 1
ATOM 988 N N . ASP A 1 122 ? 12.395 -4.851 -6.284 1.00 81.62 122 ASP A N 1
ATOM 989 C CA . ASP A 1 122 ? 12.759 -4.352 -4.960 1.00 81.62 122 ASP A CA 1
ATOM 990 C C . ASP A 1 122 ? 14.179 -4.837 -4.646 1.00 81.62 122 ASP A C 1
ATOM 992 O O . ASP A 1 122 ? 14.375 -5.879 -4.020 1.00 81.62 122 ASP A O 1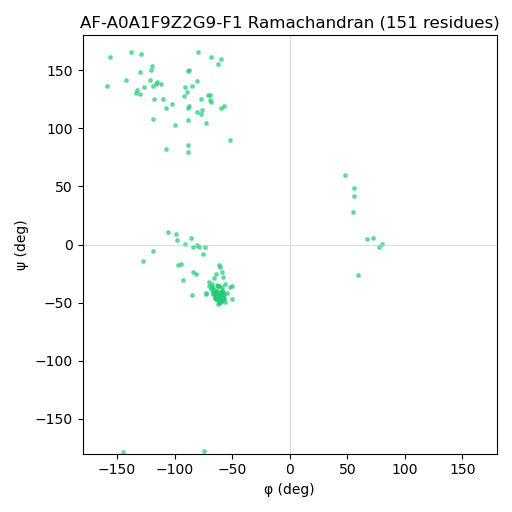
ATOM 996 N N . ASP A 1 123 ? 15.176 -4.111 -5.160 1.00 82.31 123 ASP A N 1
ATOM 997 C CA . ASP A 1 123 ? 16.587 -4.509 -5.099 1.00 82.31 123 ASP A CA 1
ATOM 998 C C . ASP A 1 123 ? 17.082 -4.699 -3.663 1.00 82.31 123 ASP A C 1
ATOM 1000 O O . ASP A 1 123 ? 17.823 -5.636 -3.374 1.00 82.31 123 ASP A O 1
ATOM 1004 N N . GLU A 1 124 ? 16.647 -3.841 -2.739 1.00 75.69 124 GLU A N 1
ATOM 1005 C CA . GLU A 1 124 ? 17.037 -3.927 -1.331 1.00 75.69 124 GLU A CA 1
ATOM 1006 C C . GLU A 1 124 ? 16.473 -5.185 -0.674 1.00 75.69 124 GLU A C 1
ATOM 1008 O O . GLU A 1 124 ? 17.175 -5.880 0.066 1.00 75.69 124 GLU A O 1
ATOM 1013 N N . ARG A 1 125 ? 15.221 -5.542 -0.977 1.00 73.62 125 ARG A N 1
ATOM 1014 C CA . ARG A 1 125 ? 14.660 -6.808 -0.505 1.00 73.62 125 ARG A CA 1
ATOM 1015 C C . ARG A 1 125 ? 15.363 -8.007 -1.140 1.00 73.62 125 ARG A C 1
ATOM 1017 O O . ARG A 1 125 ? 15.621 -8.979 -0.432 1.00 73.62 125 ARG A O 1
ATOM 1024 N N . LEU A 1 126 ? 15.681 -7.945 -2.435 1.00 79.19 126 LEU A N 1
ATOM 1025 C CA . LEU A 1 126 ? 16.361 -9.017 -3.173 1.00 79.19 126 LEU A CA 1
ATOM 1026 C C . LEU A 1 126 ? 17.780 -9.278 -2.648 1.00 79.19 126 LEU A C 1
ATOM 1028 O O . LEU A 1 126 ? 18.134 -10.435 -2.429 1.00 79.19 126 LEU A O 1
ATOM 1032 N N . LYS A 1 127 ? 18.559 -8.229 -2.359 1.00 78.62 127 LYS A N 1
ATOM 1033 C CA . LYS A 1 127 ? 19.912 -8.344 -1.781 1.00 78.62 127 LYS A CA 1
ATOM 1034 C C . LYS A 1 127 ? 19.914 -9.000 -0.403 1.00 78.62 127 LYS A C 1
ATOM 1036 O O . LYS A 1 127 ? 20.829 -9.748 -0.077 1.00 78.62 127 LYS A O 1
ATOM 1041 N N . ASN A 1 128 ? 18.889 -8.733 0.407 1.00 70.31 128 ASN A N 1
ATOM 1042 C CA . ASN A 1 128 ? 18.847 -9.175 1.799 1.00 70.31 128 ASN A CA 1
ATOM 1043 C C . ASN A 1 128 ? 18.427 -10.643 1.990 1.00 70.31 128 ASN A C 1
ATOM 1045 O O . ASN A 1 128 ? 18.391 -11.08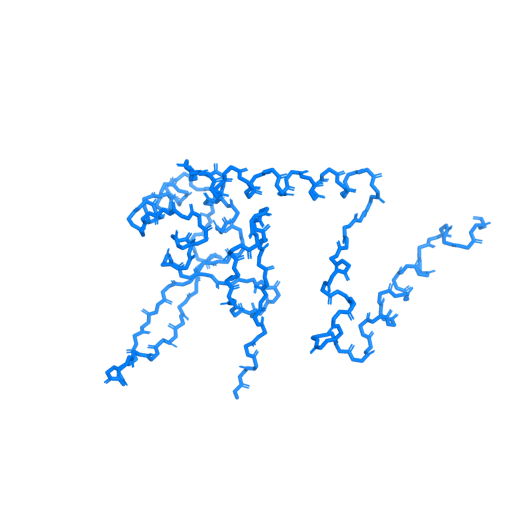4 3.139 1.00 70.31 128 ASN A O 1
ATOM 1049 N N . GLY A 1 129 ? 18.134 -11.381 0.901 1.00 57.41 129 GLY A N 1
ATOM 1050 C CA . GLY A 1 129 ? 18.196 -12.850 0.723 1.00 57.41 129 GLY A CA 1
ATOM 1051 C C . GLY A 1 129 ? 17.348 -13.766 1.624 1.00 57.41 129 GLY A C 1
ATOM 1052 O O . GLY A 1 129 ? 16.953 -14.851 1.219 1.00 57.41 129 GLY A O 1
ATOM 1053 N N . SER A 1 130 ? 17.002 -13.333 2.828 1.00 57.19 130 SER A N 1
ATOM 1054 C CA . SER A 1 130 ? 16.504 -14.137 3.949 1.00 57.19 130 SER A CA 1
ATOM 1055 C C . SER A 1 130 ? 15.070 -14.638 3.796 1.00 57.19 130 SER A C 1
ATOM 1057 O O . SER A 1 130 ? 14.568 -15.344 4.666 1.00 57.19 130 SER A O 1
ATOM 1059 N N . ARG A 1 131 ? 14.380 -14.276 2.709 1.00 61.50 131 ARG A N 1
ATOM 1060 C CA . ARG A 1 131 ? 12.951 -14.572 2.539 1.00 61.50 131 ARG A CA 1
ATOM 1061 C C . ARG A 1 131 ? 12.541 -15.267 1.267 1.00 61.50 131 ARG A C 1
ATOM 1063 O O . ARG A 1 131 ? 11.394 -15.714 1.172 1.00 61.50 131 ARG A O 1
ATOM 1070 N N . PHE A 1 132 ? 13.434 -15.300 0.298 1.00 68.00 132 PHE A N 1
ATOM 1071 C CA . PHE A 1 132 ? 13.187 -15.956 -0.964 1.00 68.00 132 PHE A CA 1
ATOM 1072 C C . PHE A 1 132 ? 13.661 -17.403 -0.833 1.00 68.00 132 PHE A C 1
ATOM 1074 O O . PHE A 1 132 ? 14.691 -17.666 -0.217 1.00 68.00 132 PHE A O 1
ATOM 1081 N N . GLY A 1 133 ? 12.862 -18.354 -1.324 1.00 68.31 133 GLY A N 1
ATOM 1082 C CA . GLY A 1 133 ? 13.278 -19.757 -1.347 1.00 68.31 133 GLY A CA 1
ATOM 1083 C C . GLY A 1 133 ? 14.556 -19.920 -2.172 1.00 68.31 133 GLY A C 1
ATOM 1084 O O . GLY A 1 133 ? 14.849 -19.064 -3.008 1.00 68.31 133 GLY A O 1
ATOM 1085 N N . LYS A 1 134 ? 15.295 -21.015 -1.954 1.00 74.94 134 LYS A N 1
ATOM 1086 C CA . LYS A 1 134 ? 16.551 -21.293 -2.677 1.00 74.94 134 LYS A CA 1
ATOM 1087 C C . LYS A 1 134 ? 16.392 -21.158 -4.198 1.00 74.94 134 LYS A C 1
ATOM 1089 O O . LYS A 1 134 ? 17.265 -20.594 -4.841 1.00 74.94 134 LYS A O 1
ATOM 1094 N N . ASP A 1 135 ? 15.228 -21.539 -4.719 1.00 81.00 135 ASP A N 1
ATOM 1095 C CA . ASP A 1 135 ? 14.950 -21.582 -6.158 1.00 81.00 135 ASP A CA 1
ATOM 1096 C C . ASP A 1 135 ? 14.347 -20.274 -6.713 1.00 81.00 135 ASP A C 1
ATOM 1098 O O . ASP A 1 135 ? 14.026 -20.178 -7.895 1.00 81.00 135 ASP A O 1
ATOM 1102 N N . TYR A 1 136 ? 14.146 -19.238 -5.886 1.00 83.12 136 TYR A N 1
ATOM 1103 C CA . TYR A 1 136 ? 13.470 -18.004 -6.317 1.00 83.12 136 TYR A CA 1
ATOM 1104 C C . TYR A 1 136 ? 14.195 -17.307 -7.474 1.00 83.12 136 TYR A C 1
ATOM 1106 O O . TYR A 1 136 ? 13.565 -16.922 -8.461 1.00 83.12 136 TYR A O 1
ATOM 1114 N N . PHE A 1 137 ? 15.516 -17.146 -7.354 1.00 84.88 137 PHE A N 1
ATOM 1115 C CA . PHE A 1 137 ? 16.317 -16.505 -8.396 1.00 84.88 137 PHE A CA 1
ATOM 1116 C C . PHE A 1 137 ? 16.419 -17.379 -9.648 1.00 84.88 137 PHE A C 1
ATOM 1118 O O . PHE A 1 137 ? 16.398 -16.834 -10.749 1.00 84.88 137 PHE A O 1
ATOM 1125 N N . ASP A 1 138 ? 16.419 -18.707 -9.499 1.00 86.25 138 ASP A N 1
ATOM 1126 C CA . ASP A 1 138 ? 16.393 -19.636 -10.631 1.00 86.25 138 ASP A CA 1
ATOM 1127 C C . ASP A 1 138 ? 15.082 -19.521 -11.412 1.00 86.25 138 ASP A C 1
ATOM 1129 O O . ASP A 1 138 ? 15.098 -19.381 -12.635 1.00 86.25 138 ASP A O 1
ATOM 1133 N N . HIS A 1 139 ? 13.937 -19.485 -10.725 1.00 86.19 139 HIS A N 1
ATOM 1134 C CA . HIS A 1 139 ? 12.640 -19.262 -11.366 1.00 86.19 139 HIS A CA 1
ATOM 1135 C C . HIS A 1 139 ? 12.551 -17.891 -12.046 1.00 86.19 139 HIS A C 1
ATOM 1137 O O . HIS A 1 139 ? 12.055 -17.792 -13.173 1.00 86.19 139 HIS A O 1
ATOM 1143 N N . LEU A 1 140 ? 13.045 -16.832 -11.391 1.00 88.19 140 LEU A N 1
ATOM 1144 C CA . LEU A 1 140 ? 13.085 -15.490 -11.973 1.00 88.19 140 LEU A CA 1
ATOM 1145 C C . LEU A 1 140 ? 13.945 -15.468 -13.244 1.00 88.19 140 LEU A C 1
ATOM 1147 O O . LEU A 1 140 ? 13.510 -14.955 -14.277 1.00 88.19 140 LEU A O 1
ATOM 1151 N N . PHE A 1 141 ? 15.132 -16.069 -13.190 1.00 88.38 141 PHE A N 1
ATOM 1152 C CA . PHE A 1 141 ? 16.039 -16.159 -14.327 1.00 88.38 141 PHE A CA 1
ATOM 1153 C C . PHE A 1 141 ? 15.448 -16.991 -15.470 1.00 88.38 141 PHE A C 1
ATOM 1155 O O . PHE A 1 141 ? 15.499 -16.569 -16.625 1.00 88.38 141 PHE A O 1
ATOM 1162 N N . GLN A 1 142 ? 14.822 -18.133 -15.170 1.00 89.00 142 GLN A N 1
ATOM 1163 C CA . GLN A 1 142 ? 14.141 -18.942 -16.181 1.00 89.00 142 GLN A CA 1
ATOM 1164 C C . GLN A 1 142 ? 13.020 -18.168 -16.876 1.00 89.00 142 GLN A C 1
ATOM 1166 O O . GLN A 1 142 ? 12.939 -18.197 -18.103 1.00 89.00 142 GLN A O 1
ATOM 1171 N N . ARG A 1 143 ? 12.194 -17.426 -16.128 1.00 89.44 143 ARG A N 1
ATOM 1172 C CA . ARG A 1 143 ? 11.134 -16.593 -16.714 1.00 89.44 143 ARG A CA 1
ATOM 1173 C C . ARG A 1 143 ? 11.696 -15.571 -17.700 1.00 89.44 143 ARG A C 1
ATOM 1175 O O . ARG A 1 143 ? 11.132 -15.402 -18.775 1.00 89.44 143 ARG A O 1
ATOM 1182 N N . ILE A 1 144 ? 12.798 -14.913 -17.343 1.00 89.88 144 ILE A N 1
ATOM 1183 C CA . ILE A 1 144 ? 13.477 -13.950 -18.219 1.00 89.88 144 ILE A CA 1
ATOM 1184 C C . ILE A 1 144 ? 14.030 -14.659 -19.466 1.00 89.88 144 ILE A C 1
ATOM 1186 O O . ILE A 1 144 ? 13.863 -14.166 -20.578 1.00 89.88 144 ILE A O 1
ATOM 1190 N N . ARG A 1 145 ? 14.625 -15.847 -19.306 1.00 87.94 145 ARG A N 1
ATOM 1191 C CA . ARG A 1 145 ? 15.211 -16.627 -20.406 1.00 87.94 145 ARG A CA 1
ATOM 1192 C C . ARG A 1 145 ? 14.186 -17.131 -21.425 1.00 87.94 145 ARG A C 1
ATOM 1194 O O . ARG A 1 145 ? 14.538 -17.314 -22.586 1.00 87.94 145 ARG A O 1
ATOM 1201 N N . LEU A 1 146 ? 12.943 -17.358 -21.004 1.00 87.94 146 LEU A N 1
ATOM 1202 C CA . LEU A 1 146 ? 11.843 -17.757 -21.888 1.00 87.94 146 LEU A CA 1
ATOM 1203 C C . LEU A 1 146 ? 11.296 -16.597 -22.739 1.00 87.94 146 LEU A C 1
ATOM 1205 O O . LEU A 1 146 ? 10.471 -16.838 -23.619 1.00 87.94 146 LEU A O 1
ATOM 1209 N N . LEU A 1 147 ? 11.727 -15.351 -22.503 1.00 87.06 147 LEU A N 1
ATOM 1210 C CA . LEU A 1 147 ? 11.303 -14.218 -23.323 1.00 87.06 147 LEU A CA 1
ATOM 1211 C C . LEU A 1 147 ? 11.923 -14.327 -24.731 1.00 87.06 147 LEU A C 1
ATOM 1213 O O . LEU A 1 147 ? 13.146 -14.444 -24.834 1.00 87.06 147 LEU A O 1
ATOM 1217 N N . PRO A 1 148 ? 11.122 -14.234 -25.814 1.00 77.75 148 PRO A N 1
ATOM 1218 C CA . PRO A 1 148 ? 11.573 -14.509 -27.184 1.00 77.75 148 PRO A CA 1
ATOM 1219 C C . PRO A 1 148 ? 12.836 -13.750 -27.612 1.00 77.75 148 PRO A C 1
ATOM 1221 O O . PRO A 1 148 ? 13.698 -14.310 -28.281 1.00 77.75 148 PRO A O 1
ATOM 1224 N N . ASN A 1 149 ? 12.984 -12.503 -27.156 1.00 76.50 149 ASN A N 1
ATOM 1225 C CA . ASN A 1 149 ? 14.070 -11.612 -27.569 1.00 76.50 149 ASN A CA 1
ATOM 1226 C C . ASN A 1 149 ? 15.248 -11.578 -26.580 1.00 76.50 149 ASN A C 1
ATOM 1228 O O . ASN A 1 149 ? 16.184 -10.806 -26.777 1.00 76.50 149 ASN A O 1
ATOM 1232 N N . PHE A 1 150 ? 15.237 -12.390 -25.515 1.00 72.81 150 PHE A N 1
ATOM 1233 C CA . PHE A 1 150 ? 16.290 -12.362 -24.490 1.00 72.81 150 PHE A CA 1
ATOM 1234 C C . PHE A 1 150 ? 17.673 -12.761 -25.033 1.00 72.81 150 PHE A C 1
ATOM 1236 O O . PHE A 1 150 ? 18.693 -12.329 -24.506 1.00 72.81 150 PHE A O 1
ATOM 1243 N N . LEU A 1 151 ? 17.716 -13.551 -26.110 1.00 61.69 151 LEU A N 1
ATOM 1244 C CA . LEU A 1 151 ? 18.956 -13.986 -26.762 1.00 61.69 151 LEU A CA 1
ATOM 1245 C C . LEU A 1 151 ? 19.244 -13.273 -28.094 1.00 61.69 151 LEU A C 1
ATOM 1247 O O . LEU A 1 151 ? 20.147 -13.704 -28.806 1.00 61.69 151 LEU A O 1
ATOM 1251 N N . GLY A 1 152 ? 18.513 -12.201 -28.430 1.00 59.25 152 GLY A N 1
ATOM 1252 C CA . GLY A 1 152 ? 18.790 -11.393 -29.625 1.00 59.25 152 GLY A CA 1
ATOM 1253 C C . GLY A 1 152 ? 18.806 -12.182 -30.941 1.00 59.25 152 GLY A C 1
ATOM 1254 O O . GLY A 1 152 ? 19.698 -11.962 -31.758 1.00 59.25 152 GLY A O 1
ATOM 1255 N N . LYS A 1 153 ? 17.864 -13.115 -31.126 1.00 50.34 153 LYS A N 1
ATOM 1256 C CA . LYS A 1 153 ? 17.570 -13.701 -32.441 1.00 50.34 153 LYS A CA 1
ATOM 1257 C C . LYS A 1 153 ? 16.416 -12.971 -33.105 1.00 50.34 153 LYS A C 1
ATOM 1259 O O . LYS A 1 153 ? 15.487 -12.588 -32.363 1.00 50.34 153 LYS A O 1
#

Secondary structure (DSSP, 8-state):
------------TTS-------EETTEE-EEHHHHHHHTTS-HHHHHHHHHHHHHTTSS-HHHHEEEEEEE-TTS-EEEEEEE-HHHHHHHHHH--SHHHHHHHHHHHHHHHHHHHHS----HHHHHT-TTS-TTHHHHHHHHHHTSTTTT--

Sequence (153 aa):
MKELKNIIIYKSADGQTKIDVPFDSETVWLSEKQMAELFDTTKQNISLNLKNIFDANELKEKSVVKEYLTTSSDGKKYETQCYNLDAIISIGYRVNSVRGTQFRIWATQKLREYMVKGFVLDDERLKNGSRFGKDYFDHLFQRIRLLPNFLGK

Nearest PDB structures (foldseek):
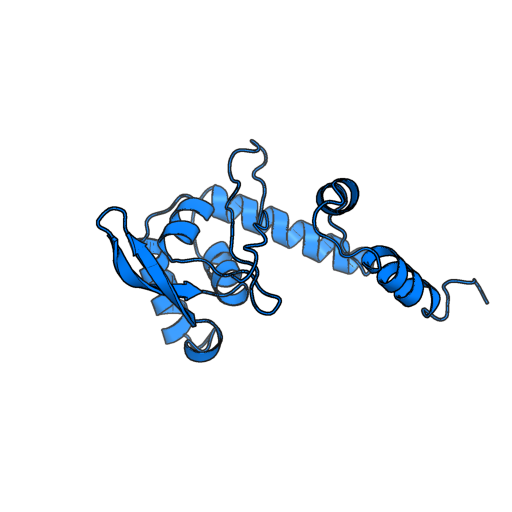  7qvb-assembly1_A  TM=5.804E-01  e=1.365E-01  Deinococcus radiodurans R1 = ATCC 13939 = DSM 20539
  6abq-assembly1_A  TM=3.867E-01  e=8.806E-01  Listeria monocytogenes
  3we3-assembly1_A  TM=3.596E-01  e=1.360E+00  Homo sapiens
  6fwz-assembly1_A-2  TM=3.184E-01  e=4.429E+00  Homo sapiens
  8f7c-assembly1_G  TM=2.271E-01  e=5.679E+00  Homo sapiens

Mean predicted aligned error: 8.03 Å

Radius of gyration: 18.12 Å; Cα contacts (8 Å, |Δi|>4): 166; chains: 1; bounding box: 41×36×61 Å